Protein AF-A0A4D4LFM8-F1 (afdb_monomer_lite)

Organism: Streptomyces violaceusniger (NCBI:txid68280)

Sequence (105 aa):
MLSIDTRLIRYEPPQFRNFRSALPEGGDVVEFLVETNAPIPARALGPALQVGTTLVVEVAEVDSTHYRFLAFNPERLEPGAPIDLCWSGRPETARSTRFRFERLS

Structure (mmCIF, N/CA/C/O backbone):
data_AF-A0A4D4LFM8-F1
#
_entry.id   AF-A0A4D4LFM8-F1
#
loop_
_atom_site.group_PDB
_atom_site.id
_atom_site.type_symbol
_atom_site.label_atom_id
_atom_site.label_alt_id
_atom_site.label_comp_id
_atom_site.label_asym_id
_atom_site.label_entity_id
_atom_site.label_seq_id
_atom_site.pdbx_PDB_ins_code
_atom_site.Cartn_x
_atom_site.Cartn_y
_atom_site.Cartn_z
_atom_site.occupancy
_atom_site.B_iso_or_equiv
_atom_site.auth_seq_id
_atom_site.auth_comp_id
_atom_site.auth_asym_id
_atom_site.auth_atom_id
_atom_site.pdbx_PDB_model_num
ATOM 1 N N . MET A 1 1 ? -4.386 -14.844 -5.763 1.00 77.75 1 MET A N 1
ATOM 2 C CA . MET A 1 1 ? -5.619 -14.238 -5.209 1.00 77.75 1 MET A CA 1
ATOM 3 C C . MET A 1 1 ? -5.223 -12.845 -4.730 1.00 77.75 1 MET A C 1
ATOM 5 O O . MET A 1 1 ? -4.084 -12.725 -4.318 1.00 77.75 1 MET A O 1
ATOM 9 N N . LEU A 1 2 ? -6.064 -11.803 -4.814 1.00 90.25 2 LEU A N 1
ATOM 10 C CA . LEU A 1 2 ? -5.678 -10.510 -4.226 1.00 90.25 2 LEU A CA 1
ATOM 11 C C . LEU A 1 2 ? -5.868 -10.590 -2.707 1.00 90.25 2 LEU A C 1
ATOM 13 O O . LEU A 1 2 ? -6.976 -10.912 -2.253 1.00 90.25 2 LEU A O 1
ATOM 17 N N . SER A 1 3 ? -4.804 -10.323 -1.955 1.00 94.50 3 SER A N 1
ATOM 18 C CA . SER A 1 3 ? -4.811 -10.209 -0.495 1.00 94.50 3 SER A CA 1
ATOM 19 C C . SER A 1 3 ? -4.063 -8.939 -0.074 1.00 94.50 3 SER A C 1
ATOM 21 O O . SER A 1 3 ? -3.193 -8.454 -0.801 1.00 94.50 3 SER A O 1
ATOM 23 N N . ILE A 1 4 ? -4.475 -8.352 1.051 1.00 95.25 4 ILE A N 1
ATOM 24 C CA . ILE A 1 4 ? -3.851 -7.163 1.634 1.00 95.25 4 ILE A CA 1
ATOM 25 C C . ILE A 1 4 ? -3.741 -7.412 3.132 1.00 95.25 4 ILE A C 1
ATOM 27 O O . ILE A 1 4 ? -4.762 -7.621 3.788 1.00 95.25 4 ILE A O 1
ATOM 31 N N . ASP A 1 5 ? -2.516 -7.393 3.641 1.00 95.56 5 ASP A N 1
ATOM 32 C CA . ASP A 1 5 ? -2.213 -7.360 5.067 1.00 95.56 5 ASP A CA 1
ATOM 33 C C . ASP A 1 5 ? -1.693 -5.972 5.449 1.00 95.56 5 ASP A C 1
ATOM 35 O O . ASP A 1 5 ? -1.025 -5.305 4.655 1.00 95.56 5 ASP A O 1
ATOM 39 N N . THR A 1 6 ? -2.023 -5.523 6.655 1.00 95.81 6 THR A N 1
ATOM 40 C CA . THR A 1 6 ? -1.724 -4.163 7.120 1.00 95.81 6 THR A CA 1
ATOM 41 C C . THR A 1 6 ? -1.121 -4.189 8.504 1.00 95.81 6 THR A C 1
ATOM 43 O O . THR A 1 6 ? -1.682 -4.792 9.415 1.00 95.81 6 THR A O 1
ATOM 46 N N . ARG A 1 7 ? -0.008 -3.476 8.684 1.00 94.69 7 ARG A N 1
ATOM 47 C CA . ARG A 1 7 ? 0.678 -3.384 9.975 1.00 94.69 7 ARG A CA 1
ATOM 48 C C . ARG A 1 7 ? 1.327 -2.026 10.189 1.00 94.69 7 ARG A C 1
ATOM 50 O O . ARG A 1 7 ? 1.749 -1.368 9.242 1.00 94.69 7 ARG A O 1
ATOM 57 N N . LEU A 1 8 ? 1.413 -1.623 11.454 1.00 93.44 8 LEU A N 1
ATOM 58 C CA . LEU A 1 8 ? 2.158 -0.440 11.862 1.00 93.44 8 LEU A CA 1
ATOM 59 C C . LEU A 1 8 ? 3.607 -0.863 12.088 1.00 93.44 8 LEU A C 1
ATOM 61 O O . LEU A 1 8 ? 3.869 -1.786 12.860 1.00 93.44 8 LEU A O 1
ATOM 65 N N .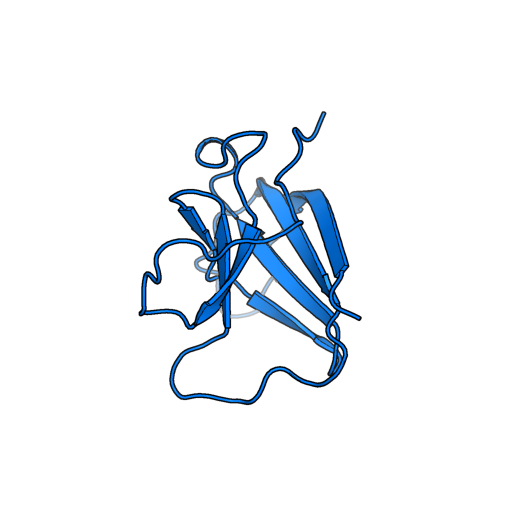 ILE A 1 9 ? 4.539 -0.218 11.397 1.00 91.81 9 ILE A N 1
ATOM 66 C CA . ILE A 1 9 ? 5.968 -0.499 11.520 1.00 91.81 9 ILE A CA 1
ATOM 67 C C . ILE A 1 9 ? 6.723 0.773 11.864 1.00 91.81 9 ILE A C 1
ATOM 69 O O . ILE A 1 9 ? 6.332 1.872 11.475 1.00 91.81 9 ILE A O 1
ATOM 73 N N . ARG A 1 10 ? 7.865 0.611 12.525 1.00 89.31 10 ARG A N 1
ATOM 74 C CA . ARG A 1 10 ? 8.855 1.677 12.619 1.00 89.31 10 ARG A CA 1
ATOM 75 C C . ARG A 1 10 ? 9.733 1.619 11.379 1.00 89.31 10 ARG A C 1
ATOM 77 O O . ARG A 1 10 ? 10.428 0.626 11.170 1.00 89.31 10 ARG A O 1
ATOM 84 N N . TYR A 1 11 ? 9.664 2.643 10.535 1.00 85.81 11 TYR A N 1
ATOM 85 C CA . TYR A 1 11 ? 10.412 2.628 9.284 1.00 85.81 11 TYR A CA 1
ATOM 86 C C . TYR A 1 11 ? 11.855 3.086 9.488 1.00 85.81 11 TYR A C 1
ATOM 88 O O . TYR A 1 11 ? 12.128 4.202 9.941 1.00 85.81 11 TYR A O 1
ATOM 96 N N . GLU A 1 12 ? 12.780 2.218 9.090 1.00 82.56 12 GLU A N 1
ATOM 97 C CA . GLU A 1 12 ? 14.201 2.520 8.995 1.00 82.56 12 GLU A CA 1
ATOM 98 C C . GLU A 1 12 ? 14.578 2.607 7.511 1.00 82.56 12 GLU A C 1
ATOM 100 O O . GLU A 1 12 ? 14.531 1.594 6.803 1.00 82.56 12 GLU A O 1
ATOM 105 N N . PRO A 1 13 ? 14.917 3.804 6.998 1.00 76.94 13 PRO A N 1
ATOM 106 C CA . PRO A 1 13 ? 15.310 3.934 5.610 1.00 76.94 13 PRO A CA 1
ATOM 107 C C . PRO A 1 13 ? 16.599 3.154 5.336 1.00 76.94 13 PRO A C 1
ATOM 109 O O . PRO A 1 13 ? 17.500 3.124 6.180 1.00 76.94 13 PRO A O 1
ATOM 112 N N . PRO A 1 14 ? 16.737 2.563 4.138 1.00 71.94 14 PRO A N 1
ATOM 113 C CA . PRO A 1 14 ? 17.978 1.916 3.750 1.00 71.94 14 PRO A CA 1
ATOM 114 C C . PRO A 1 14 ? 19.140 2.916 3.796 1.00 71.94 14 PRO A C 1
ATOM 116 O O . PRO A 1 14 ? 19.084 4.001 3.211 1.00 71.94 14 PRO A O 1
ATOM 119 N N . GLN A 1 15 ? 20.210 2.536 4.496 1.00 70.88 15 GLN A N 1
ATOM 120 C CA . GLN A 1 15 ? 21.426 3.336 4.587 1.00 70.88 15 GLN A CA 1
ATOM 121 C C . GLN A 1 15 ? 22.255 3.143 3.317 1.00 70.88 15 GLN A C 1
ATOM 123 O O . GLN A 1 15 ? 22.928 2.125 3.144 1.00 70.88 15 GLN A O 1
ATOM 128 N N . PHE A 1 16 ? 22.233 4.122 2.414 1.00 70.75 16 PHE A N 1
ATOM 129 C CA . PHE A 1 16 ? 23.135 4.113 1.269 1.00 70.75 16 PHE A CA 1
ATOM 130 C C . PHE A 1 16 ? 24.443 4.811 1.633 1.00 70.75 16 PHE A C 1
ATOM 132 O O . PHE A 1 16 ? 24.462 5.924 2.151 1.00 70.75 16 PHE A O 1
ATOM 139 N N . ARG A 1 17 ? 25.569 4.173 1.297 1.00 63.53 17 ARG A N 1
ATOM 140 C CA . ARG A 1 17 ? 26.922 4.640 1.647 1.00 63.53 17 ARG A CA 1
ATOM 141 C C . ARG A 1 17 ? 27.230 6.073 1.178 1.00 63.53 17 ARG A C 1
ATOM 143 O O . ARG A 1 17 ? 28.053 6.738 1.794 1.00 63.53 17 ARG A O 1
ATOM 150 N N . ASN A 1 18 ? 26.557 6.535 0.118 1.00 69.69 18 ASN A N 1
ATOM 151 C CA . ASN A 1 18 ? 26.762 7.847 -0.506 1.00 69.69 18 ASN A CA 1
ATOM 152 C C . ASN A 1 18 ? 25.475 8.684 -0.641 1.00 69.69 18 ASN A C 1
ATOM 154 O O . ASN A 1 18 ? 25.524 9.767 -1.217 1.00 69.69 18 ASN A O 1
ATOM 158 N N . PHE A 1 19 ? 24.326 8.196 -0.158 1.00 64.62 19 PHE A N 1
ATOM 159 C CA . PHE A 1 19 ? 23.038 8.875 -0.326 1.00 64.62 19 PHE A CA 1
ATOM 160 C C . PHE A 1 19 ? 22.205 8.765 0.950 1.00 64.62 19 PHE A C 1
ATOM 162 O O . PHE A 1 19 ? 22.082 7.694 1.536 1.00 64.62 19 PHE A O 1
ATOM 169 N N . ARG A 1 20 ? 21.597 9.875 1.373 1.00 59.84 20 ARG A N 1
ATOM 170 C CA . ARG A 1 20 ? 20.511 9.818 2.355 1.00 59.84 20 ARG A CA 1
ATOM 171 C C . ARG A 1 20 ? 19.206 9.570 1.616 1.00 59.84 20 ARG A C 1
ATOM 173 O O . ARG A 1 20 ? 18.970 10.175 0.571 1.00 59.84 20 ARG A O 1
ATOM 180 N N . SER A 1 21 ? 18.387 8.672 2.153 1.00 62.31 21 SER A N 1
ATOM 181 C CA . SER A 1 21 ? 17.021 8.487 1.675 1.00 62.31 21 SER A CA 1
ATOM 182 C C . SER A 1 21 ? 16.260 9.811 1.792 1.00 62.31 21 SER A C 1
ATOM 184 O O . SER A 1 21 ? 16.408 10.522 2.783 1.00 62.31 21 SER A O 1
ATOM 186 N N . ALA A 1 22 ? 15.445 10.143 0.790 1.00 67.00 22 ALA A N 1
ATOM 187 C CA . ALA A 1 22 ? 14.528 11.282 0.869 1.00 67.00 22 ALA A CA 1
ATOM 188 C C . ALA A 1 22 ? 13.299 10.984 1.752 1.00 67.00 22 ALA A C 1
ATOM 190 O O . ALA A 1 22 ? 12.494 11.876 2.012 1.00 67.00 22 ALA A O 1
ATOM 191 N N . LEU A 1 23 ? 13.144 9.729 2.188 1.00 70.94 23 LEU A N 1
ATOM 192 C CA . LEU A 1 23 ? 12.024 9.287 3.009 1.00 70.94 23 LEU A CA 1
ATOM 193 C C . LEU A 1 23 ? 12.236 9.677 4.481 1.00 70.94 23 LEU A C 1
ATOM 195 O O . LEU A 1 23 ? 13.374 9.612 4.955 1.00 70.94 23 LEU A O 1
ATOM 199 N N . PRO A 1 24 ? 11.165 10.038 5.212 1.00 67.88 24 PRO A N 1
ATOM 200 C CA . PRO A 1 24 ? 11.251 10.384 6.627 1.00 67.88 24 PRO A CA 1
ATOM 201 C C . PRO A 1 24 ? 11.891 9.252 7.441 1.00 67.88 24 PRO A C 1
ATOM 203 O O . PRO A 1 24 ? 11.477 8.096 7.339 1.00 67.88 24 PRO A O 1
ATOM 206 N N . GLU A 1 25 ? 12.898 9.576 8.254 1.00 67.06 25 GLU A N 1
ATOM 207 C CA . GLU A 1 25 ? 13.513 8.607 9.166 1.00 67.06 25 GLU A CA 1
ATOM 208 C C . GLU A 1 25 ? 12.715 8.513 10.477 1.00 67.06 25 GLU A C 1
ATOM 210 O O . GLU A 1 25 ? 12.287 9.529 11.027 1.00 67.06 25 GLU A O 1
ATOM 215 N N . GLY A 1 26 ? 12.568 7.300 11.023 1.00 64.56 26 GLY A N 1
ATOM 216 C CA . GLY A 1 26 ? 12.252 7.091 12.440 1.00 64.56 26 GLY A CA 1
ATOM 217 C C . GLY A 1 26 ? 10.796 7.292 12.875 1.00 64.56 26 GLY A C 1
ATOM 218 O O . GLY A 1 26 ? 10.546 7.255 14.082 1.00 64.56 26 GLY A O 1
ATOM 219 N N . GLY A 1 27 ? 9.865 7.478 11.934 1.00 80.88 27 GLY A N 1
ATOM 220 C CA . GLY A 1 27 ? 8.425 7.571 12.192 1.00 80.88 27 GLY A CA 1
ATOM 221 C C . GLY A 1 27 ? 7.691 6.228 12.130 1.00 80.88 27 GLY A C 1
ATOM 222 O O . GLY A 1 27 ? 8.183 5.256 11.545 1.00 80.88 27 GLY A O 1
ATOM 223 N N . ASP A 1 28 ? 6.496 6.204 12.723 1.00 88.88 28 ASP A N 1
ATOM 224 C CA . ASP A 1 28 ? 5.532 5.124 12.527 1.00 88.88 28 ASP A CA 1
ATOM 225 C C . ASP A 1 28 ? 4.947 5.224 11.113 1.00 88.88 28 ASP A C 1
ATOM 227 O O . ASP A 1 28 ? 4.524 6.290 10.665 1.00 88.88 28 ASP A O 1
ATOM 231 N N . VAL A 1 29 ? 4.940 4.104 10.400 1.00 93.00 29 VAL A N 1
ATOM 232 C CA . VAL A 1 29 ? 4.497 3.993 9.008 1.00 93.00 29 VAL A CA 1
ATOM 233 C C . VAL A 1 29 ? 3.502 2.850 8.919 1.00 93.00 29 VAL A C 1
ATOM 235 O O . VAL A 1 29 ? 3.721 1.786 9.501 1.00 93.00 29 VAL A O 1
ATOM 238 N N . VAL A 1 30 ? 2.413 3.041 8.175 1.00 95.31 30 VAL A N 1
ATOM 239 C CA . VAL A 1 30 ? 1.552 1.908 7.818 1.00 95.31 30 VAL A CA 1
ATOM 240 C C . VAL A 1 30 ? 2.154 1.197 6.620 1.00 95.31 30 VAL A C 1
ATOM 242 O O . VAL A 1 30 ? 2.314 1.782 5.546 1.00 95.31 30 VAL A O 1
ATOM 245 N N . GLU A 1 31 ? 2.468 -0.075 6.812 1.00 95.94 31 GLU A N 1
ATOM 246 C CA . GLU A 1 31 ? 2.859 -0.981 5.749 1.00 95.94 31 GLU A CA 1
ATOM 247 C C . GLU A 1 31 ? 1.639 -1.768 5.267 1.00 95.94 31 GLU A C 1
ATOM 249 O O . GLU A 1 31 ? 0.904 -2.344 6.071 1.00 95.94 31 GLU A O 1
ATOM 254 N N . PHE A 1 32 ? 1.461 -1.808 3.947 1.00 96.94 32 PHE A N 1
ATOM 255 C CA . PHE A 1 32 ? 0.517 -2.687 3.271 1.00 96.94 32 PHE A CA 1
ATOM 256 C C . PHE A 1 32 ? 1.308 -3.740 2.496 1.00 96.94 32 PHE A C 1
ATOM 258 O O . PHE A 1 32 ? 2.045 -3.404 1.563 1.00 96.94 32 PHE A O 1
ATOM 265 N N . LEU A 1 33 ? 1.147 -5.008 2.861 1.00 96.62 33 LEU A N 1
ATOM 266 C CA . LEU A 1 33 ? 1.660 -6.139 2.097 1.00 96.62 33 LEU A CA 1
ATOM 267 C C . LEU A 1 33 ? 0.560 -6.628 1.166 1.00 96.62 33 LEU A C 1
ATOM 269 O O . LEU A 1 33 ? -0.476 -7.119 1.609 1.00 96.62 33 LEU A O 1
ATOM 273 N N . VAL A 1 34 ? 0.783 -6.462 -0.132 1.00 96.44 34 VAL A N 1
ATOM 274 C CA . VAL A 1 34 ? -0.178 -6.803 -1.177 1.00 96.44 34 VAL A CA 1
ATOM 275 C C . VAL A 1 34 ? 0.326 -8.018 -1.938 1.00 96.44 34 VAL A C 1
ATOM 277 O O . VAL A 1 34 ? 1.393 -7.975 -2.550 1.00 96.44 34 VAL A O 1
ATOM 280 N N . GLU A 1 35 ? -0.469 -9.081 -1.935 1.00 96.50 35 GLU A N 1
ATOM 281 C CA . GLU A 1 35 ? -0.244 -10.276 -2.746 1.00 96.50 35 GLU A CA 1
ATOM 282 C C . GLU A 1 35 ? -1.156 -10.241 -3.970 1.00 96.50 35 GLU A C 1
ATOM 284 O O . GLU A 1 35 ? -2.354 -9.959 -3.881 1.00 96.50 35 GLU A O 1
ATOM 289 N N . THR A 1 36 ? -0.599 -10.570 -5.127 1.00 94.62 36 THR A N 1
ATOM 290 C CA . THR A 1 36 ? -1.310 -10.606 -6.405 1.00 94.62 36 THR A CA 1
ATOM 291 C C . THR A 1 36 ? -1.226 -11.993 -7.038 1.00 94.62 36 THR A C 1
ATOM 293 O O . THR A 1 36 ? -0.342 -12.790 -6.751 1.00 94.62 36 THR A O 1
ATOM 296 N N . ASN A 1 37 ? -2.169 -12.323 -7.925 1.00 93.50 37 ASN A N 1
ATOM 297 C CA . ASN A 1 37 ? -2.207 -13.635 -8.596 1.00 93.50 37 ASN A CA 1
ATOM 298 C C . ASN A 1 37 ? -1.112 -13.788 -9.660 1.00 93.50 37 ASN A C 1
ATOM 300 O O . ASN A 1 37 ? -0.859 -14.892 -10.133 1.00 93.50 37 ASN A O 1
ATOM 304 N N . ALA A 1 38 ? -0.603 -12.658 -10.134 1.00 92.62 38 ALA A N 1
ATOM 305 C CA . ALA A 1 38 ? 0.311 -12.526 -11.248 1.00 92.62 38 ALA A CA 1
ATOM 306 C C . ALA A 1 38 ? 1.029 -11.178 -11.108 1.00 92.62 38 ALA A C 1
ATOM 308 O O . ALA A 1 38 ? 0.450 -10.266 -10.508 1.00 92.62 38 ALA A O 1
ATOM 309 N N . PRO A 1 39 ? 2.220 -11.026 -11.705 1.00 92.62 39 PRO A N 1
ATOM 310 C CA . PRO A 1 39 ? 2.974 -9.788 -11.616 1.00 92.62 39 PRO A CA 1
ATOM 311 C C . PRO A 1 39 ? 2.173 -8.567 -12.047 1.00 92.62 39 PRO A C 1
ATOM 313 O O . PRO A 1 39 ? 1.469 -8.586 -13.064 1.00 92.62 39 PRO A O 1
ATOM 316 N N . ILE A 1 40 ? 2.319 -7.481 -11.287 1.00 88.44 40 ILE A N 1
ATOM 317 C CA . ILE A 1 40 ? 1.816 -6.175 -11.694 1.00 88.44 40 ILE A CA 1
ATOM 318 C C . ILE A 1 40 ? 2.605 -5.763 -12.947 1.00 88.44 40 ILE A C 1
ATOM 320 O O . ILE A 1 40 ? 3.833 -5.686 -12.904 1.00 88.44 40 ILE A O 1
ATOM 324 N N . PRO A 1 41 ? 1.938 -5.507 -14.086 1.00 87.12 41 PRO A N 1
ATOM 325 C CA . PRO A 1 41 ? 2.638 -5.212 -15.326 1.00 87.12 41 PRO A CA 1
ATOM 326 C C . PRO A 1 41 ? 3.400 -3.893 -15.209 1.00 87.12 41 PRO A C 1
ATOM 328 O O . PRO A 1 41 ? 2.846 -2.891 -14.755 1.00 87.12 41 PRO A O 1
ATOM 331 N N . ALA A 1 42 ? 4.639 -3.869 -15.696 1.00 82.31 42 ALA A N 1
ATOM 332 C CA . ALA A 1 42 ? 5.398 -2.633 -15.814 1.00 82.31 42 ALA A CA 1
ATOM 333 C C . ALA A 1 42 ? 4.655 -1.656 -16.742 1.00 82.31 42 ALA A C 1
ATOM 335 O O . ALA A 1 42 ? 4.379 -1.957 -17.907 1.00 82.31 42 ALA A O 1
ATOM 336 N N . ARG A 1 43 ? 4.303 -0.482 -16.218 1.00 82.06 43 ARG A N 1
ATOM 337 C CA . ARG A 1 43 ? 3.647 0.606 -16.952 1.00 82.06 43 ARG A CA 1
ATOM 338 C C . ARG A 1 43 ? 4.420 1.905 -16.751 1.00 82.06 43 ARG A C 1
ATOM 340 O O . ARG A 1 43 ? 5.261 2.006 -15.868 1.00 82.06 43 ARG A O 1
ATOM 347 N N . ALA A 1 44 ? 4.105 2.912 -17.568 1.00 78.69 44 ALA A N 1
ATOM 348 C CA . ALA A 1 44 ? 4.683 4.252 -17.435 1.00 78.69 44 ALA A CA 1
ATOM 349 C C . ALA A 1 44 ? 4.357 4.914 -16.081 1.00 78.69 44 ALA A C 1
ATOM 351 O O . ALA A 1 44 ? 5.111 5.757 -15.608 1.00 78.69 44 ALA A O 1
ATOM 352 N N . LEU A 1 45 ? 3.232 4.528 -15.476 1.00 84.94 45 LEU A N 1
ATOM 353 C CA . LEU A 1 45 ? 2.822 4.924 -14.134 1.00 84.94 45 LEU A CA 1
ATOM 354 C C . LEU A 1 45 ? 3.009 3.719 -13.211 1.00 84.94 45 LEU A C 1
ATOM 356 O O . LEU A 1 45 ? 2.625 2.607 -13.578 1.00 84.94 45 LEU A O 1
ATOM 360 N N . GLY A 1 46 ? 3.617 3.938 -12.047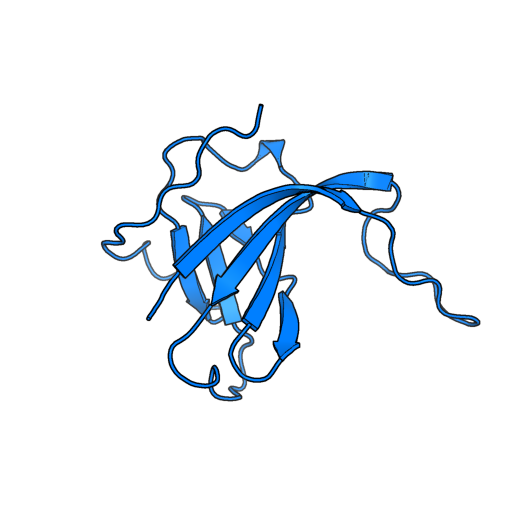 1.00 86.19 46 GLY A N 1
ATOM 361 C CA . GLY A 1 46 ? 3.825 2.897 -11.040 1.00 86.19 46 GLY A CA 1
ATOM 362 C C . GLY A 1 46 ? 2.518 2.492 -10.349 1.00 86.19 46 GLY A C 1
ATOM 363 O O . GLY A 1 46 ? 1.551 3.261 -10.372 1.00 86.19 46 GLY A O 1
ATOM 364 N N . PRO A 1 47 ? 2.451 1.295 -9.746 1.00 92.75 47 PRO A N 1
ATOM 365 C CA . PRO A 1 47 ? 1.298 0.916 -8.942 1.00 92.75 47 PRO A CA 1
ATOM 366 C C . PRO A 1 47 ? 1.181 1.806 -7.701 1.00 92.75 47 PRO A C 1
ATOM 368 O O . PRO A 1 47 ? 2.180 2.287 -7.169 1.00 92.75 47 PRO A O 1
ATOM 371 N N . ALA A 1 48 ? -0.046 2.008 -7.236 1.00 93.19 48 ALA A N 1
ATOM 372 C CA . ALA A 1 48 ? -0.355 2.763 -6.029 1.00 93.19 48 ALA A CA 1
ATOM 373 C C . ALA A 1 48 ? -1.533 2.121 -5.286 1.00 93.19 48 ALA A C 1
ATOM 375 O O . ALA A 1 48 ? -2.341 1.418 -5.893 1.00 93.19 48 ALA A O 1
ATOM 376 N N . LEU A 1 49 ? -1.656 2.393 -3.987 1.00 93.75 49 LEU A N 1
ATOM 377 C CA . LEU A 1 49 ? -2.869 2.085 -3.231 1.00 93.75 49 LEU A CA 1
ATOM 378 C C . LEU A 1 49 ? -3.671 3.360 -2.988 1.00 93.75 49 LEU A C 1
ATOM 380 O O . LEU A 1 49 ? -3.156 4.334 -2.444 1.00 93.75 49 LEU A O 1
ATOM 384 N N . GLN A 1 50 ? -4.949 3.341 -3.349 1.00 93.69 50 GLN A N 1
ATOM 385 C CA . GLN A 1 50 ? -5.910 4.351 -2.925 1.00 93.69 50 GLN A CA 1
ATOM 386 C C . GLN A 1 50 ? -6.563 3.871 -1.625 1.00 93.69 50 GLN A C 1
ATOM 388 O O . GLN A 1 50 ? -7.294 2.882 -1.629 1.00 93.69 50 GLN A O 1
ATOM 393 N N . VAL A 1 51 ? -6.302 4.569 -0.519 1.00 93.25 51 VAL A N 1
ATOM 394 C CA . VAL A 1 51 ? -6.880 4.301 0.806 1.00 93.25 51 VAL A CA 1
ATOM 395 C C . VAL A 1 51 ? -7.811 5.451 1.168 1.00 93.25 51 VAL A C 1
ATOM 397 O O . VAL A 1 51 ? -7.370 6.522 1.586 1.00 93.25 51 VAL A O 1
ATOM 400 N N . GLY A 1 52 ? -9.113 5.264 0.950 1.00 91.62 52 GLY A N 1
ATOM 401 C CA . GLY A 1 52 ? -10.088 6.352 1.057 1.00 91.62 52 GLY A CA 1
ATOM 402 C C . GLY A 1 52 ? -9.729 7.497 0.108 1.00 91.62 52 GLY A C 1
ATOM 403 O O . GLY A 1 52 ? -9.785 7.336 -1.110 1.00 91.62 52 GLY A O 1
ATOM 404 N N . THR A 1 53 ? -9.326 8.644 0.655 1.00 90.12 53 THR A N 1
ATOM 405 C CA . THR A 1 53 ? -8.871 9.823 -0.109 1.00 90.12 53 THR A CA 1
ATOM 406 C C . THR A 1 53 ? -7.346 9.936 -0.218 1.00 90.12 53 THR A C 1
ATOM 408 O O . THR A 1 53 ? -6.844 10.767 -0.976 1.00 90.12 53 THR A O 1
ATOM 411 N N . THR A 1 54 ? -6.598 9.083 0.482 1.00 91.81 54 THR A N 1
ATOM 412 C CA . THR A 1 54 ? -5.134 9.107 0.526 1.00 91.81 54 THR A CA 1
ATOM 413 C C . THR A 1 54 ? -4.546 8.169 -0.526 1.00 91.81 54 THR A C 1
ATOM 415 O O . THR A 1 54 ? -4.889 6.992 -0.584 1.00 91.81 54 THR A O 1
ATOM 418 N N . LEU A 1 55 ? -3.634 8.687 -1.352 1.00 92.75 55 LEU A N 1
ATOM 419 C CA . LEU A 1 55 ? -2.893 7.900 -2.338 1.00 92.75 55 LEU A CA 1
ATOM 420 C C . LEU A 1 55 ? -1.518 7.515 -1.774 1.00 92.75 55 LEU A C 1
ATOM 422 O O . LEU A 1 55 ? -0.724 8.385 -1.421 1.00 92.75 55 LEU A O 1
ATOM 426 N N . VAL A 1 56 ? -1.236 6.217 -1.723 1.00 93.25 56 VAL A N 1
ATOM 427 C CA . VAL A 1 56 ? 0.030 5.634 -1.269 1.00 93.25 56 VAL A CA 1
ATOM 428 C C . VAL A 1 56 ? 0.824 5.191 -2.494 1.00 93.25 56 VAL A C 1
ATOM 430 O O . VAL A 1 56 ? 0.434 4.255 -3.191 1.00 93.25 56 VAL A O 1
ATOM 433 N N . VAL A 1 57 ? 1.921 5.893 -2.775 1.00 92.94 57 VAL A N 1
ATOM 434 C CA . VAL A 1 57 ? 2.726 5.710 -4.000 1.00 92.94 57 VAL A CA 1
ATOM 435 C C . VAL A 1 57 ? 4.097 5.092 -3.747 1.00 92.94 57 VAL A C 1
ATOM 437 O O . VAL A 1 57 ? 4.742 4.636 -4.686 1.00 92.94 57 VAL A O 1
ATOM 440 N N . GLU A 1 58 ? 4.540 5.066 -2.491 1.00 92.69 58 GLU A N 1
ATOM 441 C CA . GLU A 1 58 ? 5.805 4.449 -2.108 1.00 92.69 58 GLU A CA 1
ATOM 442 C C . GLU A 1 58 ? 5.626 2.935 -2.113 1.00 92.69 58 GLU A C 1
ATOM 444 O O . GLU A 1 58 ? 4.954 2.384 -1.240 1.00 92.69 58 GLU A O 1
ATOM 449 N N . VAL A 1 59 ? 6.192 2.277 -3.123 1.00 92.56 59 VAL A N 1
ATOM 450 C CA . VAL A 1 59 ? 6.049 0.842 -3.370 1.00 92.56 59 VAL A CA 1
ATOM 451 C C . VAL A 1 59 ? 7.408 0.195 -3.609 1.00 92.56 59 VAL A C 1
ATOM 453 O O . VAL A 1 59 ? 8.253 0.727 -4.326 1.00 92.56 59 VAL A O 1
ATOM 456 N N . ALA A 1 60 ? 7.605 -0.982 -3.028 1.00 91.88 60 ALA A N 1
ATOM 457 C CA . ALA A 1 60 ? 8.738 -1.853 -3.293 1.00 91.88 60 ALA A CA 1
ATOM 458 C C . ALA A 1 60 ? 8.239 -3.244 -3.693 1.00 91.88 60 ALA A C 1
ATOM 460 O O . ALA A 1 60 ? 7.375 -3.816 -3.029 1.00 91.88 60 ALA A O 1
ATOM 461 N N . GLU A 1 61 ? 8.802 -3.795 -4.763 1.00 93.19 61 GLU A N 1
ATOM 462 C CA . GLU A 1 61 ? 8.617 -5.201 -5.118 1.00 93.19 61 GLU A CA 1
ATOM 463 C C . GLU A 1 61 ? 9.444 -6.065 -4.157 1.00 93.19 61 GLU A C 1
ATOM 465 O O . GLU A 1 61 ? 10.650 -5.857 -4.011 1.00 93.19 61 GLU A O 1
ATOM 470 N N . VAL A 1 62 ? 8.785 -6.992 -3.461 1.00 92.88 62 VAL A N 1
ATOM 471 C CA . VAL A 1 62 ? 9.444 -7.997 -2.612 1.00 92.88 62 VAL A CA 1
ATOM 472 C C . VAL A 1 62 ? 9.788 -9.217 -3.461 1.00 92.88 62 VAL A C 1
ATOM 474 O O . VAL A 1 62 ? 10.903 -9.729 -3.393 1.00 92.88 62 VAL A O 1
ATOM 477 N N . ASP A 1 63 ? 8.836 -9.636 -4.294 1.00 93.75 63 ASP A N 1
ATOM 478 C CA . ASP A 1 63 ? 9.011 -10.605 -5.370 1.00 93.75 63 ASP A CA 1
ATOM 479 C C . ASP A 1 63 ? 7.969 -10.362 -6.475 1.00 93.75 63 ASP A C 1
ATOM 481 O O . ASP A 1 63 ? 7.164 -9.436 -6.392 1.00 93.75 63 ASP A O 1
ATOM 485 N N . SER A 1 64 ? 7.937 -11.237 -7.482 1.00 93.19 64 SER A N 1
ATOM 486 C CA . SER A 1 64 ? 7.074 -11.104 -8.660 1.00 93.19 64 SER A CA 1
ATOM 487 C C . SER A 1 64 ? 5.569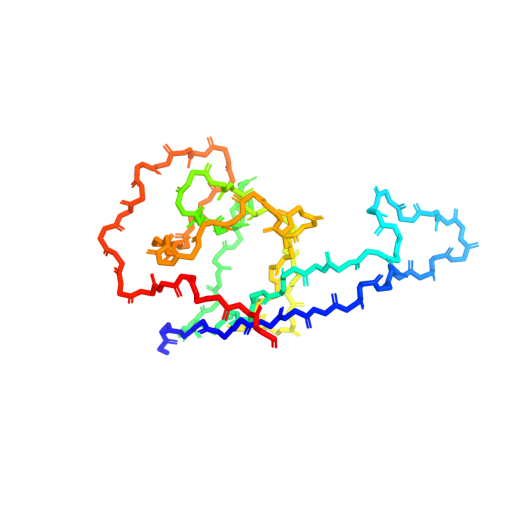 -11.011 -8.377 1.00 93.19 64 SER A C 1
ATOM 489 O O . SER A 1 64 ? 4.806 -10.716 -9.288 1.00 93.19 64 SER A O 1
ATOM 491 N N . THR A 1 65 ? 5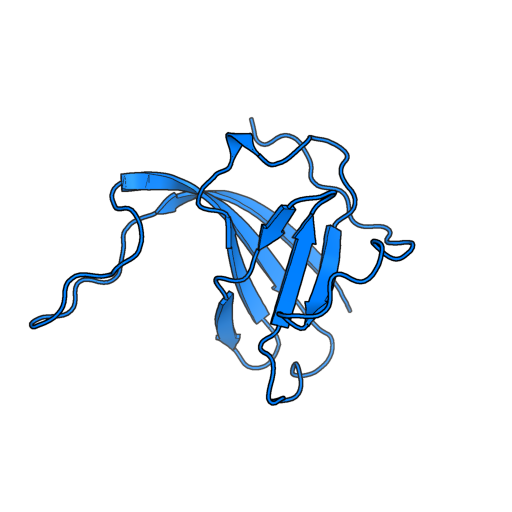.115 -11.325 -7.166 1.00 95.25 65 THR A N 1
ATOM 492 C CA . THR A 1 65 ? 3.699 -11.326 -6.771 1.00 95.25 65 THR A CA 1
ATOM 493 C C . THR A 1 65 ? 3.422 -10.582 -5.466 1.00 95.25 65 THR A C 1
ATOM 495 O O . THR A 1 65 ? 2.252 -10.308 -5.185 1.00 95.25 65 THR A O 1
ATOM 498 N N . HIS A 1 66 ? 4.459 -10.216 -4.708 1.00 95.44 66 HIS A N 1
ATOM 499 C CA . HIS A 1 66 ? 4.358 -9.526 -3.426 1.00 95.44 66 HIS A CA 1
ATOM 500 C C . HIS A 1 66 ? 4.933 -8.115 -3.498 1.00 95.44 66 HIS A C 1
ATOM 502 O O . HIS A 1 66 ? 6.090 -7.895 -3.863 1.00 95.44 66 HIS A O 1
ATOM 508 N N . TYR A 1 67 ? 4.128 -7.156 -3.061 1.00 95.75 67 TYR A N 1
ATOM 509 C CA . TYR A 1 67 ? 4.455 -5.740 -3.098 1.00 95.75 67 TYR A CA 1
ATOM 510 C C . TYR A 1 67 ? 4.245 -5.125 -1.724 1.00 95.75 67 TYR A C 1
ATOM 512 O O . TYR A 1 67 ? 3.248 -5.386 -1.052 1.00 95.75 67 TYR A O 1
ATOM 520 N N . ARG A 1 68 ? 5.185 -4.281 -1.318 1.00 95.44 68 ARG A N 1
ATOM 521 C CA . ARG A 1 68 ? 5.126 -3.522 -0.077 1.00 95.44 68 ARG A CA 1
ATOM 522 C C . ARG A 1 68 ? 4.830 -2.067 -0.390 1.00 95.44 68 ARG A C 1
ATOM 524 O O . ARG A 1 68 ? 5.655 -1.422 -1.030 1.00 95.44 68 ARG A O 1
ATOM 531 N N . PHE A 1 69 ? 3.715 -1.548 0.113 1.00 95.62 69 PHE A N 1
ATOM 532 C CA . PHE A 1 69 ? 3.380 -0.126 0.042 1.00 95.62 69 PHE A CA 1
ATOM 533 C C . PHE A 1 69 ? 3.538 0.535 1.412 1.00 95.62 69 PHE A C 1
ATOM 535 O O . PHE A 1 69 ? 3.190 -0.066 2.429 1.00 95.62 69 PHE A O 1
ATOM 542 N N . LEU A 1 70 ? 4.047 1.767 1.442 1.00 94.69 70 LEU A N 1
ATOM 543 C CA . LEU A 1 70 ? 4.357 2.492 2.675 1.00 94.69 70 LEU A CA 1
ATOM 544 C C . LEU A 1 70 ? 3.625 3.833 2.739 1.00 94.69 70 LEU A C 1
ATOM 546 O O . LEU A 1 70 ? 3.855 4.724 1.923 1.00 94.69 70 LEU A O 1
ATOM 550 N N . ALA A 1 71 ? 2.771 4.001 3.747 1.00 94.00 71 ALA A N 1
ATOM 551 C CA . ALA A 1 71 ? 2.127 5.273 4.050 1.00 94.00 71 ALA A CA 1
ATOM 552 C C . ALA A 1 71 ? 2.833 5.958 5.226 1.00 94.00 71 ALA A C 1
ATOM 554 O O . ALA A 1 71 ? 2.622 5.613 6.388 1.00 94.00 71 ALA A O 1
ATOM 555 N N . PHE A 1 72 ? 3.660 6.953 4.902 1.00 91.69 72 PHE A N 1
ATOM 556 C CA . PHE A 1 72 ? 4.473 7.718 5.859 1.00 91.69 72 PHE A CA 1
ATOM 557 C C . PHE A 1 72 ? 3.684 8.698 6.737 1.00 91.69 72 PHE A C 1
ATOM 559 O O . PHE A 1 72 ? 4.235 9.251 7.684 1.00 91.69 72 PHE A O 1
ATOM 566 N N . ASN A 1 73 ? 2.404 8.894 6.423 1.00 89.94 73 ASN A N 1
ATOM 567 C CA . ASN A 1 73 ? 1.491 9.785 7.128 1.00 89.94 73 ASN A CA 1
ATOM 568 C C . ASN A 1 73 ? 0.300 8.960 7.648 1.00 89.94 73 ASN A C 1
ATOM 570 O O . ASN A 1 73 ? -0.802 9.062 7.090 1.00 89.94 73 ASN A O 1
ATOM 574 N N . PRO A 1 74 ? 0.512 8.072 8.639 1.00 91.19 74 PRO A N 1
ATOM 575 C CA . PRO A 1 74 ? -0.521 7.168 9.148 1.00 91.19 74 PRO A CA 1
ATOM 576 C C . PRO A 1 74 ? -1.763 7.918 9.654 1.00 91.19 74 PRO A C 1
ATOM 578 O O . PRO A 1 74 ? -2.879 7.421 9.531 1.00 91.19 74 PRO A O 1
ATOM 581 N N . GLU A 1 75 ? -1.599 9.144 10.151 1.00 90.75 75 GLU A N 1
ATOM 582 C CA . GLU A 1 75 ? -2.671 10.015 10.639 1.00 90.75 75 GLU A CA 1
ATOM 583 C C . GLU A 1 75 ? -3.665 10.457 9.555 1.00 90.75 75 GLU A C 1
ATOM 585 O O . GLU A 1 75 ? -4.758 10.921 9.873 1.00 90.75 75 GLU A O 1
ATOM 590 N N . ARG A 1 76 ? -3.302 10.313 8.273 1.00 91.44 76 ARG A N 1
ATOM 591 C CA . ARG A 1 76 ? -4.173 10.610 7.123 1.00 91.44 76 ARG A CA 1
ATOM 592 C C . ARG A 1 76 ? -4.992 9.407 6.658 1.00 91.44 76 ARG A C 1
ATOM 594 O O . ARG A 1 76 ? -5.743 9.526 5.688 1.00 91.44 76 ARG A O 1
ATOM 601 N N . LEU A 1 77 ? -4.807 8.244 7.279 1.00 93.19 77 LEU A N 1
ATOM 602 C CA . LEU A 1 77 ? -5.553 7.036 6.960 1.00 93.19 77 LEU A CA 1
ATOM 603 C C . LEU A 1 77 ? -6.754 6.913 7.898 1.00 93.19 77 LEU A C 1
ATOM 605 O O . LEU A 1 77 ? -6.614 6.866 9.118 1.00 93.19 77 LEU A O 1
ATOM 609 N N . GLU A 1 78 ? -7.946 6.847 7.316 1.00 92.81 78 GLU A N 1
ATOM 610 C CA . GLU A 1 78 ? -9.193 6.737 8.071 1.00 92.81 78 GLU A CA 1
ATOM 611 C C . GLU A 1 78 ? -9.561 5.262 8.286 1.00 92.81 78 GLU A C 1
ATOM 613 O O . GLU A 1 78 ? -9.708 4.527 7.304 1.00 92.81 78 GLU A O 1
ATOM 618 N N . PRO A 1 79 ? -9.747 4.795 9.536 1.00 94.19 79 PRO A N 1
ATOM 619 C CA . PRO A 1 79 ? -10.253 3.450 9.790 1.00 94.19 79 PRO A CA 1
ATOM 620 C C . PRO A 1 79 ? -11.584 3.197 9.070 1.00 94.19 79 PRO A C 1
ATOM 622 O O . PRO A 1 79 ? -12.474 4.046 9.060 1.00 94.19 79 PRO A O 1
ATOM 625 N N . GLY A 1 80 ? -11.728 2.019 8.470 1.00 94.25 80 GLY A N 1
ATOM 626 C CA . GLY A 1 80 ? -12.858 1.647 7.624 1.00 94.25 80 GLY A CA 1
ATOM 627 C C . GLY A 1 80 ? -12.788 2.189 6.191 1.00 94.25 80 GLY A C 1
ATOM 628 O O . GLY A 1 80 ? -13.685 1.897 5.396 1.00 94.25 80 GLY A O 1
ATOM 629 N N . ALA A 1 81 ? -11.751 2.943 5.813 1.00 93.88 81 ALA A N 1
ATOM 630 C CA . ALA A 1 81 ? -11.598 3.419 4.442 1.00 93.88 81 ALA A CA 1
ATOM 631 C C . ALA A 1 81 ? -11.398 2.251 3.452 1.00 93.88 81 ALA A C 1
ATOM 633 O O . ALA A 1 81 ? -10.711 1.277 3.770 1.00 93.88 81 ALA A O 1
ATOM 634 N N . PRO A 1 82 ? -11.972 2.316 2.235 1.00 94.81 82 PRO A N 1
ATOM 635 C CA . PRO A 1 82 ? -11.726 1.317 1.198 1.00 94.81 82 PRO A CA 1
ATOM 636 C C . PRO A 1 82 ? -10.263 1.345 0.740 1.00 94.81 82 PRO A C 1
ATOM 638 O O . PRO A 1 82 ? -9.696 2.425 0.582 1.00 94.81 82 PRO A O 1
ATOM 641 N N . ILE A 1 83 ? -9.687 0.165 0.489 1.00 94.38 83 ILE A N 1
ATOM 642 C CA . ILE A 1 83 ? -8.350 0.007 -0.103 1.00 94.38 83 ILE A CA 1
ATOM 643 C C . ILE A 1 83 ? -8.489 -0.559 -1.517 1.00 94.38 83 ILE A C 1
ATOM 645 O O . ILE A 1 83 ? -9.052 -1.645 -1.698 1.00 94.38 83 ILE A O 1
ATOM 649 N N . ASP A 1 84 ? -7.960 0.154 -2.507 1.00 93.44 84 ASP A N 1
ATOM 650 C CA . ASP A 1 84 ? -7.976 -0.251 -3.915 1.00 93.44 84 ASP A CA 1
ATOM 651 C C . ASP A 1 84 ? -6.582 -0.144 -4.551 1.00 93.44 84 ASP A C 1
ATOM 653 O O . ASP A 1 84 ? -5.819 0.771 -4.238 1.00 93.44 84 ASP A O 1
ATOM 657 N N . LEU A 1 85 ? -6.253 -1.077 -5.448 1.00 91.38 85 LEU A N 1
ATOM 658 C CA . LEU A 1 85 ? -4.992 -1.079 -6.195 1.00 91.38 85 LEU A CA 1
ATOM 659 C C . LEU A 1 85 ? -5.189 -0.323 -7.512 1.00 91.38 85 LEU A C 1
ATOM 661 O O . LEU A 1 85 ? -5.980 -0.730 -8.363 1.00 91.38 85 LEU A O 1
ATOM 665 N N . CYS A 1 86 ? -4.443 0.760 -7.696 1.00 90.75 86 CYS A N 1
ATOM 666 C CA . CYS A 1 86 ? -4.560 1.658 -8.839 1.00 90.75 86 CYS A CA 1
ATOM 667 C C . CYS A 1 86 ? -3.184 2.001 -9.441 1.00 90.75 86 CYS A C 1
ATOM 669 O O . CYS A 1 86 ? -2.167 1.379 -9.129 1.00 90.75 86 CYS A O 1
ATOM 671 N N . TRP A 1 87 ? -3.160 2.975 -10.354 1.00 89.50 87 TRP A N 1
ATOM 672 C CA . TRP A 1 87 ? -1.941 3.482 -10.986 1.00 89.50 87 TRP A CA 1
ATOM 673 C C . TRP A 1 87 ? -1.698 4.927 -10.552 1.00 89.50 87 TRP A C 1
ATOM 675 O O . TRP A 1 87 ? -2.633 5.734 -10.530 1.00 89.50 87 TRP A O 1
ATOM 685 N N . SER A 1 88 ? -0.447 5.273 -10.243 1.00 84.06 88 SER A N 1
ATOM 686 C CA . SER A 1 88 ? -0.072 6.635 -9.862 1.00 84.06 88 SER A CA 1
ATOM 687 C C . SER A 1 88 ? -0.468 7.631 -10.961 1.00 84.06 88 SER A C 1
ATOM 689 O O . SER A 1 88 ? -0.388 7.329 -12.143 1.00 84.06 88 SER A O 1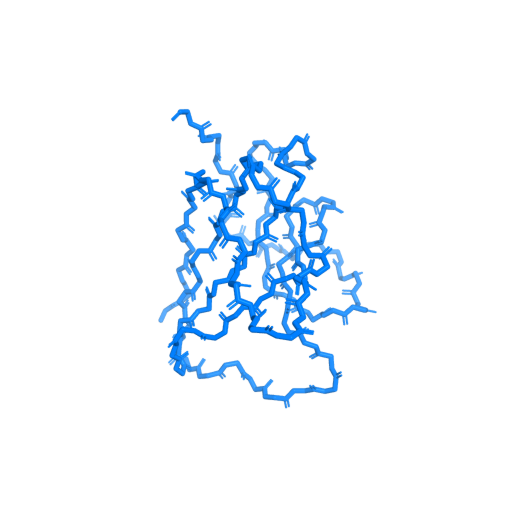
ATOM 691 N N . GLY A 1 89 ? -0.981 8.812 -10.608 1.00 74.62 89 GLY A N 1
ATOM 692 C CA . GLY A 1 89 ? -1.370 9.836 -11.595 1.00 74.62 89 GLY A CA 1
ATOM 693 C C . GLY A 1 89 ? -2.771 9.699 -12.212 1.00 74.62 89 GLY A C 1
ATOM 694 O O . GLY A 1 89 ? -3.177 10.578 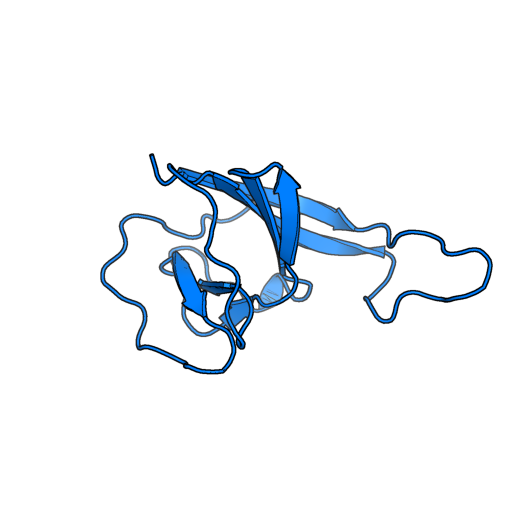-12.972 1.00 74.62 89 GLY A O 1
ATOM 695 N N . ARG A 1 90 ? -3.553 8.670 -11.858 1.00 65.94 90 ARG A N 1
ATOM 696 C CA . ARG A 1 90 ? -5.010 8.664 -12.066 1.00 65.94 90 ARG A CA 1
ATOM 697 C C . ARG A 1 90 ? -5.719 8.469 -10.729 1.00 65.94 90 ARG A C 1
ATOM 699 O O . ARG A 1 90 ? -5.825 7.327 -10.288 1.00 65.94 90 ARG A O 1
ATOM 706 N N . PRO A 1 91 ? -6.233 9.536 -10.090 1.00 56.41 91 PRO A N 1
ATOM 707 C CA . PRO A 1 91 ? -7.197 9.372 -9.014 1.00 56.41 91 PRO A CA 1
ATOM 708 C C . PRO A 1 91 ? -8.487 8.831 -9.637 1.00 56.41 91 PRO A C 1
ATOM 710 O O . PRO A 1 91 ? -9.366 9.581 -10.057 1.00 56.41 91 PRO A O 1
ATOM 713 N N . GLU A 1 92 ? -8.571 7.515 -9.795 1.00 59.94 92 GLU A N 1
ATOM 714 C CA . GLU A 1 92 ? -9.858 6.875 -10.013 1.00 59.94 92 GLU A CA 1
ATOM 715 C C . GLU A 1 92 ? -10.644 6.986 -8.705 1.00 59.94 92 GLU A C 1
ATOM 717 O O . GLU A 1 92 ? -10.093 6.838 -7.613 1.00 59.94 92 GLU A O 1
ATOM 722 N N . THR A 1 93 ? -11.937 7.294 -8.800 1.00 61.72 93 THR A N 1
ATOM 723 C CA . THR A 1 93 ? -12.841 7.174 -7.655 1.00 61.72 93 THR A CA 1
ATOM 724 C C . THR A 1 93 ? -12.702 5.747 -7.136 1.00 61.72 93 THR A C 1
ATOM 726 O O . THR A 1 93 ? -12.826 4.820 -7.938 1.00 61.72 93 THR A O 1
ATOM 729 N N . ALA A 1 94 ? -12.389 5.579 -5.843 1.00 58.72 94 ALA A N 1
ATOM 730 C CA . ALA A 1 94 ? -12.128 4.268 -5.249 1.00 58.72 94 ALA A CA 1
ATOM 731 C C . ALA A 1 94 ? -13.201 3.275 -5.711 1.00 58.72 94 ALA A C 1
ATOM 733 O O . ALA A 1 94 ? -14.398 3.495 -5.485 1.00 58.72 94 ALA A O 1
ATOM 734 N N . ARG A 1 95 ? -12.788 2.228 -6.435 1.00 66.50 95 ARG A N 1
ATOM 735 C CA . ARG A 1 95 ? -13.738 1.252 -6.963 1.00 66.50 95 ARG A CA 1
ATOM 736 C C . ARG A 1 95 ? -14.336 0.472 -5.796 1.00 66.50 95 ARG A C 1
ATOM 738 O O . ARG A 1 95 ? -13.799 0.446 -4.687 1.00 66.50 95 ARG A O 1
ATOM 745 N N . SER A 1 96 ? -15.471 -0.184 -6.037 1.00 77.50 96 SER A N 1
ATOM 746 C CA . SER A 1 96 ? -16.053 -1.087 -5.042 1.00 77.50 96 SER A CA 1
ATOM 747 C C . SER A 1 96 ? -15.063 -2.220 -4.744 1.00 77.50 96 SER A C 1
ATOM 749 O O . SER A 1 96 ? -14.860 -3.121 -5.554 1.00 77.50 96 SER A O 1
ATOM 751 N N . THR A 1 97 ? -14.415 -2.131 -3.587 1.00 88.62 97 THR A N 1
ATOM 752 C CA . THR A 1 97 ? -13.425 -3.082 -3.074 1.00 88.62 97 THR A CA 1
ATOM 753 C C . THR A 1 97 ? -13.964 -3.742 -1.811 1.00 88.62 97 THR A C 1
ATOM 755 O O . THR A 1 97 ? -14.763 -3.148 -1.079 1.00 88.62 97 THR A O 1
ATOM 758 N N . ARG A 1 98 ? -13.519 -4.969 -1.529 1.00 92.75 98 ARG A N 1
ATOM 759 C CA . ARG A 1 98 ? -13.809 -5.675 -0.269 1.00 92.75 98 ARG A CA 1
ATOM 760 C C . ARG A 1 98 ? -12.803 -5.362 0.841 1.00 92.75 98 ARG A C 1
ATOM 762 O O . ARG A 1 98 ? -13.081 -5.660 1.994 1.00 92.75 98 ARG A O 1
ATOM 769 N N . PHE A 1 99 ? -11.647 -4.796 0.496 1.00 94.62 99 PHE A N 1
ATOM 770 C CA . PHE A 1 99 ? -10.576 -4.522 1.451 1.00 94.62 99 PHE A CA 1
ATOM 771 C C . PHE A 1 99 ? -10.826 -3.197 2.162 1.00 94.62 99 PHE A C 1
ATOM 773 O O . PHE A 1 99 ? -11.249 -2.213 1.543 1.00 94.62 99 PHE A O 1
ATOM 780 N N . ARG A 1 100 ? -10.605 -3.183 3.472 1.00 95.06 100 ARG A N 1
ATOM 781 C CA . ARG A 1 100 ? -10.805 -2.024 4.336 1.00 95.06 100 ARG A CA 1
ATOM 782 C C . ARG A 1 100 ? -9.548 -1.805 5.153 1.00 95.06 100 ARG A C 1
ATOM 784 O O . ARG A 1 100 ? -8.911 -2.769 5.566 1.00 95.06 100 ARG A O 1
ATOM 791 N N . PHE A 1 101 ? -9.183 -0.543 5.335 1.00 95.00 101 PHE A N 1
ATOM 792 C CA . PHE A 1 101 ? -8.123 -0.187 6.255 1.00 95.00 101 PHE A CA 1
ATOM 793 C C . PHE A 1 101 ? -8.656 -0.324 7.670 1.00 95.00 101 PHE A C 1
ATOM 795 O O . PHE A 1 101 ? -9.563 0.401 8.069 1.00 95.00 101 PHE A O 1
ATOM 802 N N . GLU A 1 102 ? -8.113 -1.272 8.416 1.00 92.38 102 GLU A N 1
ATOM 803 C CA . GLU A 1 102 ? -8.482 -1.461 9.809 1.00 92.38 102 GLU A CA 1
ATOM 804 C C . GLU A 1 102 ? -7.608 -0.596 10.710 1.00 92.38 102 GLU A C 1
ATOM 806 O O . GLU A 1 102 ? -6.459 -0.276 10.396 1.00 92.38 102 GLU A O 1
ATOM 811 N N . ARG A 1 103 ? -8.161 -0.207 11.859 1.00 82.06 103 ARG A N 1
ATOM 812 C CA . ARG A 1 103 ? -7.379 0.502 12.867 1.00 82.06 103 ARG A CA 1
ATOM 813 C C . ARG A 1 103 ? -6.269 -0.420 13.368 1.00 82.06 103 ARG A C 1
ATOM 815 O O . ARG A 1 103 ? -6.544 -1.495 13.887 1.00 82.06 103 ARG A O 1
ATOM 822 N N . LEU A 1 104 ? -5.034 0.051 13.266 1.00 81.56 104 LEU A N 1
ATOM 823 C CA . LEU A 1 104 ? -3.864 -0.618 13.819 1.00 81.56 104 LEU A CA 1
ATOM 824 C C . LEU A 1 104 ? -3.707 -0.154 15.273 1.00 81.56 104 LEU A C 1
ATOM 826 O O . LEU A 1 104 ? -3.630 1.050 15.532 1.00 81.56 104 LEU A O 1
ATOM 830 N N . SER A 1 105 ? -3.796 -1.095 16.213 1.00 63.19 105 SER A N 1
ATOM 831 C CA . SER A 1 105 ? -3.717 -0.877 17.666 1.00 63.19 105 SER A CA 1
ATOM 832 C C . SER A 1 105 ? -2.368 -1.279 18.229 1.00 63.19 105 SER A C 1
ATOM 834 O O . SER A 1 105 ? -1.897 -2.359 17.805 1.00 63.19 105 SER A O 1
#

Secondary structure (DSSP, 8-state):
--EEEEEEEE-----BTTB--SSPSS-EEEEEEEE-SSPPPP-SS-EEEEETTEEE-EEEESSSSEEEEEES-GGGPPTT-BEEEEETT--------S-B-PPP-

Foldseek 3Di:
DWDKDKAWDQDADDDDPPDDDPADHGDTKIKIKIFAPFADDDDPFAKWKDFAPDIFRAWDDPDRGIIITIGRCVVPHDFQTDIDIDTPPDPDPRPDHPDTHHDHD

Radius of gyration: 13.81 Å; chains: 1; bounding box: 43×26×35 Å

pLDDT: mean 86.11, std 11.33, range [56.41, 96.94]